Protein AF-A0A7Y2GW61-F1 (afdb_monomer_lite)

Sequence (87 aa):
MFLGIGALIMLISIVWFIVLSFQLGESTGEKVIWAIVNFLFQPLAGIIFFFVKKAGLVPMILGIIGVLFYGYGMFTSMSEVMQQMPQ

Foldseek 3Di:
DLQVQLVVLLVVLLVVQLVVLVVQPPDPVSSVVLSVCSNPPPPVSQVVCCVVRVDSPVSSVSNVSSCVSNVVVVVVVVVVVVVPDDD

pLDDT: mean 91.41, std 4.46, range [71.31, 96.44]

Secondary structure (DSSP, 8-state):
-HHHHHHHHHHHHHHHHHHHHHHH-SSHHHHHHHHHHHHHSTTHHHHHHHHHHS--HHHHHHHHHHHHHHHHHHHHHHHHHHHTS--

Radius of gyration: 15.88 Å; chains: 1; bounding box: 50×17×35 Å

Structure (mmCIF, N/CA/C/O backbone):
data_AF-A0A7Y2GW61-F1
#
_entry.id   AF-A0A7Y2GW61-F1
#
loop_
_atom_site.group_PDB
_atom_site.id
_atom_site.type_symbol
_atom_site.label_atom_id
_atom_site.label_alt_id
_atom_site.label_comp_id
_atom_site.label_asym_id
_atom_site.label_entity_id
_atom_site.label_seq_id
_atom_site.pdbx_PDB_ins_code
_atom_site.Cartn_x
_atom_site.Cartn_y
_atom_site.Cartn_z
_atom_site.occupancy
_atom_site.B_iso_or_equiv
_atom_site.auth_seq_id
_atom_site.auth_comp_id
_atom_site.auth_asym_id
_atom_site.auth_atom_id
_atom_site.pdbx_PDB_model_num
ATOM 1 N N . MET A 1 1 ? 11.101 4.773 -17.913 1.00 82.06 1 MET A N 1
ATOM 2 C CA . MET A 1 1 ? 9.632 4.968 -18.025 1.00 82.06 1 MET A CA 1
ATOM 3 C C . MET A 1 1 ? 8.850 4.038 -17.093 1.00 82.06 1 MET A C 1
ATOM 5 O O . MET A 1 1 ? 8.134 4.543 -16.240 1.00 82.06 1 MET A O 1
ATOM 9 N N . PHE A 1 2 ? 9.029 2.712 -17.185 1.00 88.25 2 PHE A N 1
ATOM 10 C CA . PHE A 1 2 ? 8.325 1.727 -16.340 1.00 88.25 2 PHE A CA 1
ATOM 11 C C . PHE A 1 2 ? 8.517 1.929 -14.828 1.00 88.25 2 PHE A C 1
ATOM 13 O O . PHE A 1 2 ? 7.549 1.847 -14.083 1.00 88.25 2 PHE A O 1
ATOM 20 N N . LEU A 1 3 ? 9.728 2.303 -14.400 1.00 89.00 3 LEU A N 1
ATOM 21 C CA . LEU A 1 3 ? 10.052 2.639 -13.007 1.00 89.00 3 LEU A CA 1
ATOM 22 C C . LEU A 1 3 ? 9.165 3.761 -12.434 1.00 89.00 3 LEU A C 1
ATOM 24 O O . LEU A 1 3 ? 8.530 3.587 -11.399 1.00 89.00 3 LEU A O 1
ATOM 28 N N . GLY A 1 4 ? 9.077 4.897 -13.135 1.00 90.69 4 GLY A N 1
ATOM 29 C CA . GLY A 1 4 ? 8.282 6.046 -12.689 1.00 90.69 4 GLY A CA 1
ATOM 30 C C . GLY A 1 4 ? 6.776 5.778 -12.717 1.00 90.69 4 GLY A C 1
ATOM 31 O O . GLY A 1 4 ? 6.067 6.155 -11.788 1.00 90.69 4 GLY A O 1
ATOM 32 N N . ILE A 1 5 ? 6.293 5.073 -13.746 1.00 93.75 5 ILE A N 1
ATOM 33 C CA . ILE A 1 5 ? 4.881 4.671 -13.843 1.00 93.75 5 ILE A CA 1
ATOM 34 C C . ILE A 1 5 ? 4.524 3.703 -12.711 1.00 93.75 5 ILE A C 1
ATOM 36 O O . ILE A 1 5 ? 3.520 3.902 -12.031 1.00 93.75 5 ILE A O 1
ATOM 40 N N . GLY A 1 6 ? 5.363 2.692 -12.469 1.00 93.12 6 GLY A N 1
ATOM 41 C CA . GLY A 1 6 ? 5.173 1.738 -11.380 1.00 93.12 6 GLY A CA 1
ATOM 42 C C . GLY A 1 6 ? 5.121 2.427 -10.018 1.00 93.12 6 GLY A C 1
ATOM 43 O O . GLY A 1 6 ? 4.175 2.212 -9.263 1.00 93.12 6 GLY A O 1
ATOM 44 N N . ALA A 1 7 ? 6.065 3.333 -9.743 1.00 92.44 7 ALA A N 1
ATOM 45 C CA . ALA A 1 7 ? 6.100 4.099 -8.496 1.00 92.44 7 ALA A CA 1
ATOM 46 C C . ALA A 1 7 ? 4.842 4.962 -8.295 1.00 92.44 7 ALA A C 1
ATOM 48 O O . ALA A 1 7 ? 4.285 4.996 -7.198 1.00 92.44 7 ALA A O 1
ATOM 49 N N . LEU A 1 8 ? 4.356 5.624 -9.351 1.00 95.31 8 LEU A N 1
ATOM 50 C CA . LEU A 1 8 ? 3.141 6.438 -9.283 1.00 95.31 8 LEU A CA 1
ATOM 51 C C . LEU A 1 8 ? 1.901 5.583 -8.992 1.00 95.31 8 LEU A C 1
ATOM 53 O O . LEU A 1 8 ? 1.098 5.939 -8.131 1.00 95.31 8 LEU A O 1
ATOM 57 N N . ILE A 1 9 ? 1.756 4.444 -9.672 1.00 95.12 9 ILE A N 1
ATOM 58 C CA . ILE A 1 9 ? 0.640 3.515 -9.442 1.00 95.12 9 ILE A CA 1
ATOM 59 C C . ILE A 1 9 ? 0.682 2.978 -8.005 1.00 95.12 9 ILE A C 1
ATOM 61 O O . ILE A 1 9 ? -0.353 2.932 -7.337 1.00 95.12 9 ILE A O 1
ATOM 65 N N . MET A 1 10 ? 1.869 2.626 -7.501 1.00 93.19 10 MET A N 1
ATOM 66 C CA . MET A 1 10 ? 2.046 2.196 -6.112 1.00 93.19 10 MET A CA 1
ATOM 67 C C . MET A 1 10 ? 1.653 3.295 -5.121 1.00 93.19 10 MET A C 1
ATOM 69 O O . MET A 1 10 ? 0.934 3.014 -4.165 1.00 93.19 10 MET A O 1
ATOM 73 N N . LEU A 1 11 ? 2.049 4.548 -5.363 1.00 93.50 11 LEU A N 1
ATOM 74 C CA . LEU A 1 11 ? 1.664 5.678 -4.517 1.00 93.50 11 LEU A CA 1
ATOM 75 C C . LEU A 1 11 ? 0.141 5.867 -4.482 1.00 93.50 11 LEU A C 1
ATOM 77 O O . LEU A 1 11 ? -0.433 6.014 -3.404 1.00 93.50 11 LEU A O 1
ATOM 81 N N . ILE A 1 12 ? -0.520 5.814 -5.642 1.00 95.75 12 ILE A N 1
ATOM 82 C CA . ILE A 1 12 ? -1.984 5.913 -5.738 1.00 95.75 12 ILE A CA 1
ATOM 83 C C . ILE A 1 12 ? -2.649 4.778 -4.949 1.00 95.75 12 ILE A C 1
ATOM 85 O O . ILE A 1 12 ? -3.567 5.032 -4.170 1.00 95.75 12 ILE A O 1
ATOM 89 N N . SER A 1 13 ? -2.158 3.544 -5.099 1.00 94.88 13 SER A N 1
ATOM 90 C CA . SER A 1 13 ? -2.638 2.384 -4.337 1.00 94.88 13 SER A CA 1
ATOM 91 C C . SER A 1 13 ? -2.499 2.592 -2.826 1.00 94.88 13 SER A C 1
ATOM 93 O O . SER A 1 13 ? -3.457 2.398 -2.078 1.00 94.88 13 SER A O 1
ATOM 95 N N . ILE A 1 14 ? -1.329 3.044 -2.368 1.00 93.81 14 ILE A N 1
ATOM 96 C CA . ILE A 1 14 ? -1.043 3.343 -0.960 1.00 93.81 14 ILE A CA 1
ATOM 97 C C . ILE A 1 14 ? -2.012 4.378 -0.401 1.00 93.81 14 ILE A C 1
ATOM 99 O O . ILE A 1 14 ? -2.659 4.119 0.614 1.00 93.81 14 ILE A O 1
ATOM 103 N N . VAL A 1 15 ? -2.158 5.522 -1.069 1.00 95.38 15 VAL A N 1
ATOM 104 C CA . VAL A 1 15 ? -3.068 6.582 -0.615 1.00 95.38 15 VAL A CA 1
ATOM 105 C C . VAL A 1 15 ? -4.503 6.063 -0.549 1.00 95.38 15 VAL A C 1
ATOM 107 O O . V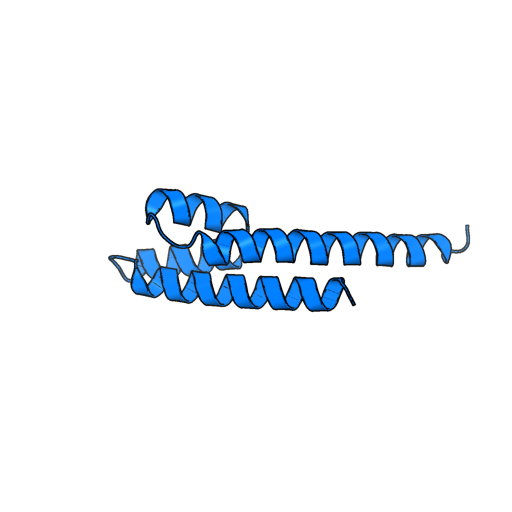AL A 1 15 ? -5.208 6.314 0.428 1.00 95.38 15 VAL A O 1
ATOM 110 N N . TRP A 1 16 ? -4.930 5.278 -1.537 1.00 96.44 16 TRP A N 1
ATOM 111 C CA . TRP A 1 16 ? -6.274 4.713 -1.553 1.00 96.44 16 TRP A CA 1
ATOM 112 C C . TRP A 1 16 ? -6.500 3.729 -0.400 1.00 96.44 16 TRP A C 1
ATOM 114 O O . TRP A 1 16 ? -7.506 3.829 0.303 1.00 96.44 16 TRP A O 1
ATOM 124 N N . PHE A 1 17 ? -5.559 2.821 -0.131 1.00 94.88 17 PHE A N 1
ATOM 125 C CA . PHE A 1 17 ? -5.665 1.923 1.020 1.00 94.88 17 PHE A CA 1
ATOM 126 C C . PHE A 1 17 ? -5.670 2.663 2.355 1.00 94.88 17 PHE A C 1
ATOM 128 O O . PHE A 1 17 ? -6.398 2.260 3.262 1.00 94.88 17 PHE A O 1
ATOM 135 N N . ILE A 1 18 ? -4.913 3.755 2.482 1.00 93.81 18 ILE A N 1
ATOM 136 C CA . ILE A 1 18 ? -4.965 4.614 3.669 1.00 93.81 18 ILE A CA 1
ATOM 137 C C . ILE A 1 18 ? -6.379 5.187 3.827 1.00 93.81 18 ILE A C 1
ATOM 139 O O . ILE A 1 18 ? -6.976 5.047 4.894 1.00 93.81 18 ILE A O 1
ATOM 143 N N . VAL A 1 19 ? -6.965 5.746 2.764 1.00 95.88 19 VAL A N 1
ATOM 144 C CA . VAL A 1 19 ? -8.344 6.266 2.791 1.00 95.88 19 VAL A CA 1
ATOM 145 C C . VAL A 1 19 ? -9.347 5.172 3.177 1.00 95.88 19 VAL A C 1
ATOM 147 O O . VAL A 1 19 ? -10.166 5.386 4.071 1.00 95.88 19 VAL A O 1
ATOM 150 N N . LEU A 1 20 ? -9.249 3.979 2.583 1.00 95.19 20 LEU A N 1
ATOM 151 C C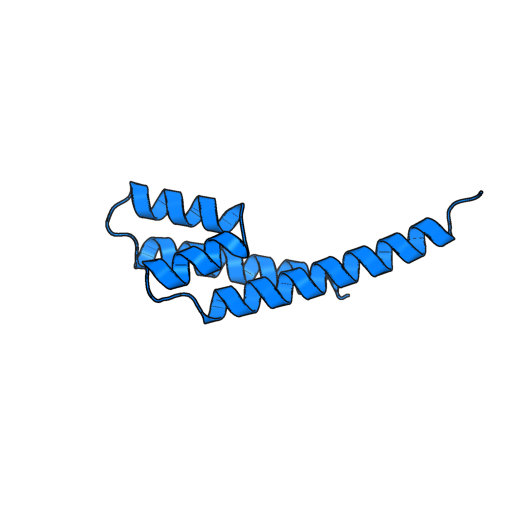A . LEU A 1 20 ? -10.106 2.839 2.932 1.00 95.19 20 LEU A CA 1
ATOM 152 C C . LEU A 1 20 ? -9.927 2.399 4.387 1.00 95.19 20 LEU A C 1
ATOM 154 O O . LEU A 1 20 ? -10.906 2.054 5.045 1.00 95.19 20 LEU A O 1
ATOM 158 N N . SER A 1 21 ? -8.704 2.453 4.913 1.00 93.44 21 SER A N 1
ATOM 159 C CA . SER A 1 21 ? -8.418 2.146 6.316 1.00 93.44 21 SER A CA 1
ATOM 160 C C . SER A 1 21 ? -9.156 3.106 7.251 1.00 93.44 21 SER A C 1
ATOM 162 O O . SER A 1 21 ? -9.765 2.665 8.223 1.00 93.44 21 SER A O 1
ATOM 164 N N . PHE A 1 22 ? -9.187 4.404 6.929 1.00 94.00 22 PHE A N 1
ATOM 165 C CA . PHE A 1 22 ? -9.930 5.403 7.706 1.00 94.00 22 PHE A CA 1
ATOM 166 C C . PHE A 1 22 ? -11.453 5.276 7.584 1.00 94.00 22 PHE A C 1
ATOM 168 O O . PHE A 1 22 ? -12.159 5.567 8.557 1.00 94.00 22 PHE A O 1
ATOM 175 N N . GLN A 1 23 ? -11.949 4.853 6.418 1.00 94.50 23 GLN A N 1
ATOM 176 C CA . GLN A 1 23 ? -13.377 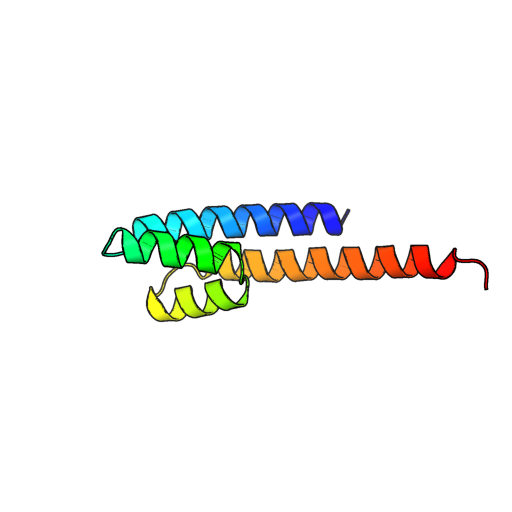4.662 6.150 1.00 94.50 23 GLN A CA 1
ATOM 177 C C . GLN A 1 23 ? -13.940 3.394 6.803 1.00 94.50 23 GLN A C 1
ATOM 179 O O . GLN A 1 23 ? -15.072 3.413 7.274 1.00 94.50 23 GLN A O 1
ATOM 184 N N . LEU A 1 24 ? -13.161 2.309 6.839 1.00 94.12 24 LEU A N 1
ATOM 185 C CA . LEU A 1 24 ? -13.632 0.976 7.239 1.00 94.12 24 LEU A CA 1
ATOM 186 C C . LEU A 1 24 ? -13.136 0.521 8.619 1.00 94.12 24 LEU A C 1
ATOM 188 O O . LEU A 1 24 ? -13.557 -0.529 9.107 1.00 94.12 24 LEU A O 1
ATOM 192 N N . GLY A 1 25 ? -12.213 1.256 9.242 1.00 90.12 25 GLY A N 1
ATOM 193 C CA . GLY A 1 25 ? -11.764 0.970 10.604 1.00 90.12 25 GLY A CA 1
ATOM 194 C C . GLY A 1 25 ? -12.819 1.350 11.647 1.00 90.12 25 GLY A C 1
ATOM 195 O O . GLY A 1 25 ? -13.409 2.429 11.580 1.00 90.12 25 GLY A O 1
ATOM 196 N N . GLU A 1 26 ? -13.025 0.482 12.633 1.00 91.50 26 GLU A N 1
ATOM 197 C CA . GLU A 1 26 ? -14.039 0.655 13.683 1.00 91.50 26 GLU A CA 1
ATOM 198 C C . GLU A 1 26 ? -13.542 1.548 14.826 1.00 91.50 26 GLU A C 1
ATOM 200 O O . GLU A 1 26 ? -14.309 2.295 15.427 1.00 91.50 26 GLU A O 1
ATOM 205 N N . SER A 1 27 ? -12.234 1.526 15.093 1.00 95.81 27 SER A N 1
ATOM 206 C CA . SER A 1 27 ? -11.587 2.349 16.117 1.00 95.81 27 SER A CA 1
ATOM 207 C C . SER A 1 27 ? -10.401 3.126 15.552 1.00 95.81 27 SER A C 1
ATOM 209 O O . SER A 1 27 ? -9.827 2.759 14.527 1.00 95.81 27 SER A O 1
ATOM 211 N N . THR A 1 28 ? -9.985 4.190 16.243 1.00 94.00 28 THR A N 1
ATOM 212 C CA . THR A 1 28 ? -8.799 4.975 15.859 1.00 94.00 28 THR A CA 1
ATOM 213 C C . THR A 1 28 ? -7.545 4.106 15.756 1.00 94.00 28 THR A C 1
ATOM 215 O O . THR A 1 28 ? -6.785 4.251 14.801 1.00 94.00 28 THR A O 1
ATOM 218 N N . GLY A 1 29 ? -7.352 3.170 16.692 1.00 94.38 29 GLY A N 1
ATOM 219 C CA . GLY A 1 29 ? -6.209 2.254 16.668 1.00 94.38 29 GLY A CA 1
ATOM 220 C C . GLY A 1 29 ? -6.218 1.359 15.432 1.00 94.38 29 GLY A C 1
ATOM 221 O O . GLY A 1 29 ? -5.204 1.239 14.750 1.00 94.38 29 GLY A O 1
ATOM 222 N N . GLU A 1 30 ? -7.380 0.805 15.086 1.00 93.88 30 GLU A N 1
ATOM 223 C CA . GLU A 1 30 ? -7.516 -0.051 13.908 1.00 93.88 30 GLU A CA 1
ATOM 224 C C . GLU A 1 30 ? -7.222 0.708 12.604 1.00 93.88 30 GLU A C 1
ATOM 226 O O . GLU A 1 30 ? -6.487 0.214 11.749 1.00 93.88 30 GLU A O 1
ATOM 231 N N . LYS A 1 31 ? -7.739 1.939 12.474 1.00 94.88 31 LYS A N 1
ATOM 232 C CA . LYS A 1 31 ? -7.499 2.806 11.306 1.00 94.88 31 LYS A CA 1
ATOM 233 C C . LYS A 1 31 ? -6.008 3.055 11.092 1.00 94.88 31 LYS A C 1
ATOM 235 O O . LYS A 1 31 ? -5.514 2.923 9.974 1.00 94.88 31 LYS A O 1
ATOM 240 N N . VAL A 1 32 ? -5.298 3.395 12.169 1.00 94.88 32 VAL A N 1
ATOM 241 C CA . VAL A 1 32 ? -3.860 3.690 12.128 1.00 94.88 32 VAL A CA 1
ATOM 242 C C . VAL A 1 32 ? -3.053 2.438 11.794 1.00 94.88 32 VAL A C 1
ATOM 244 O O . VAL A 1 32 ? -2.177 2.502 10.933 1.00 94.88 32 VAL A O 1
ATOM 247 N N . ILE A 1 33 ? -3.368 1.293 12.409 1.00 95.00 33 ILE A N 1
ATOM 248 C CA . ILE A 1 33 ? -2.682 0.026 12.122 1.00 95.00 33 ILE A CA 1
ATOM 249 C C . ILE A 1 33 ? -2.850 -0.340 10.649 1.00 95.00 33 ILE A C 1
ATOM 251 O O . ILE A 1 33 ? -1.857 -0.596 9.972 1.00 95.00 33 ILE A O 1
ATOM 255 N N . TRP A 1 34 ? -4.074 -0.304 10.119 1.00 94.88 34 TRP A N 1
ATOM 256 C CA . TRP A 1 34 ? -4.303 -0.629 8.713 1.00 94.88 34 TRP A CA 1
ATOM 257 C C . TRP A 1 34 ? -3.613 0.342 7.757 1.00 94.88 34 TRP A C 1
ATOM 259 O O . TRP A 1 34 ? -3.050 -0.106 6.758 1.00 94.88 34 TRP A O 1
ATOM 269 N N . ALA A 1 35 ? -3.593 1.639 8.067 1.00 92.88 35 ALA A N 1
ATOM 270 C CA . ALA A 1 35 ? -2.884 2.623 7.255 1.00 92.88 35 ALA A CA 1
ATOM 271 C C . ALA A 1 35 ? -1.369 2.352 7.223 1.00 92.88 35 ALA A C 1
ATOM 273 O O . ALA A 1 35 ? -0.776 2.329 6.146 1.00 92.88 35 ALA A O 1
ATOM 274 N N . ILE A 1 36 ? -0.750 2.083 8.379 1.00 94.25 36 ILE A N 1
ATOM 275 C CA . ILE A 1 36 ? 0.689 1.780 8.482 1.00 94.25 36 ILE A CA 1
ATOM 276 C C . ILE A 1 36 ? 1.023 0.463 7.778 1.00 94.25 36 ILE A C 1
ATOM 278 O O . ILE A 1 36 ? 1.974 0.395 6.997 1.00 94.25 36 ILE A O 1
ATOM 282 N N . VAL A 1 37 ? 0.234 -0.583 8.023 1.00 93.75 37 VAL A N 1
ATOM 283 C CA . VAL A 1 37 ? 0.470 -1.910 7.445 1.00 93.75 37 VAL A CA 1
ATOM 284 C C . VAL A 1 37 ? 0.336 -1.863 5.921 1.00 93.75 37 VAL A C 1
ATOM 286 O O . VAL A 1 37 ? 1.196 -2.394 5.220 1.00 93.75 37 VAL A O 1
ATOM 289 N N . ASN A 1 38 ? -0.664 -1.152 5.391 1.00 90.88 38 ASN A N 1
ATOM 290 C CA . ASN A 1 38 ? -0.793 -0.937 3.949 1.00 90.88 38 ASN A CA 1
ATOM 291 C C . ASN A 1 38 ? 0.298 -0.032 3.362 1.00 90.88 38 ASN A C 1
ATOM 293 O O . ASN A 1 38 ? 0.621 -0.182 2.188 1.00 90.88 38 ASN A O 1
ATOM 297 N N . PHE A 1 39 ? 0.869 0.894 4.129 1.00 90.50 39 PHE A N 1
ATOM 298 C CA . PHE A 1 39 ? 1.971 1.731 3.653 1.00 90.50 39 PHE A CA 1
ATOM 299 C C . PHE A 1 39 ? 3.278 0.934 3.510 1.00 90.50 39 PHE A C 1
ATOM 301 O O . PHE A 1 39 ? 3.974 1.074 2.509 1.00 90.50 39 PHE A O 1
ATOM 308 N N . LEU A 1 40 ? 3.597 0.076 4.486 1.00 90.06 40 LEU A N 1
ATOM 309 C CA . LEU A 1 40 ? 4.896 -0.605 4.563 1.00 90.06 40 LEU A CA 1
ATOM 310 C C . LEU A 1 40 ? 4.936 -1.980 3.885 1.00 90.06 40 LEU A C 1
ATOM 312 O O . LEU A 1 40 ? 5.984 -2.376 3.383 1.00 90.06 40 LEU A O 1
ATOM 316 N N . PHE A 1 41 ? 3.825 -2.722 3.882 1.00 89.75 41 PHE A N 1
ATOM 317 C CA . PHE A 1 41 ? 3.811 -4.146 3.513 1.00 89.75 41 PHE A CA 1
ATOM 318 C C . PHE A 1 41 ? 2.918 -4.462 2.306 1.00 89.75 41 PHE A C 1
ATOM 320 O O . PHE A 1 41 ? 2.460 -5.597 2.136 1.00 89.75 41 PHE A O 1
ATOM 327 N N . GLN A 1 42 ? 2.637 -3.478 1.449 1.00 85.62 42 GLN A N 1
ATOM 328 C CA . GLN A 1 42 ? 2.001 -3.766 0.163 1.00 85.62 42 GLN A CA 1
ATOM 329 C C . GLN A 1 42 ? 2.927 -4.622 -0.722 1.00 85.62 42 GLN A C 1
ATOM 331 O O . GLN A 1 42 ? 4.138 -4.410 -0.722 1.00 85.62 42 GLN A O 1
ATOM 336 N N . PRO A 1 43 ? 2.384 -5.595 -1.478 1.00 88.31 43 PRO A N 1
ATOM 337 C CA . PRO A 1 43 ? 0.958 -5.834 -1.736 1.00 88.31 43 PRO A CA 1
ATOM 338 C C . PRO A 1 43 ? 0.258 -6.752 -0.716 1.00 88.31 43 PRO A C 1
ATOM 340 O O . PRO A 1 43 ? -0.971 -6.780 -0.672 1.00 88.31 43 PRO A O 1
ATOM 343 N N . LEU A 1 44 ? 1.009 -7.484 0.115 1.00 91.25 44 LEU A N 1
ATOM 344 C CA . LEU A 1 44 ? 0.468 -8.513 1.012 1.00 91.25 44 LEU A CA 1
ATOM 345 C C . LEU A 1 44 ? -0.550 -7.947 2.013 1.00 91.25 44 LEU A C 1
ATOM 347 O O . LEU A 1 44 ? -1.622 -8.522 2.197 1.00 91.25 44 LEU A O 1
ATOM 351 N N . ALA A 1 45 ? -0.251 -6.788 2.601 1.00 90.31 45 ALA A N 1
ATOM 352 C CA . ALA A 1 45 ? -1.172 -6.062 3.475 1.00 90.31 45 ALA A CA 1
ATOM 353 C C . ALA A 1 45 ? -2.532 -5.783 2.817 1.00 90.31 45 ALA A C 1
ATOM 355 O O . ALA A 1 45 ? -3.571 -5.984 3.445 1.00 90.31 45 ALA A O 1
ATOM 356 N N . GLY A 1 46 ? -2.526 -5.386 1.541 1.00 89.19 46 GLY A N 1
ATOM 357 C CA . GLY A 1 46 ? -3.740 -5.088 0.782 1.00 89.19 46 GLY A CA 1
ATOM 358 C C . GLY A 1 46 ? -4.602 -6.328 0.537 1.00 89.19 46 GLY A C 1
ATOM 359 O O . GLY A 1 46 ? -5.827 -6.250 0.606 1.00 89.19 46 GLY A O 1
ATOM 360 N N . ILE A 1 47 ? -3.972 -7.491 0.333 1.00 91.81 47 ILE A N 1
ATOM 361 C CA . ILE A 1 47 ? -4.671 -8.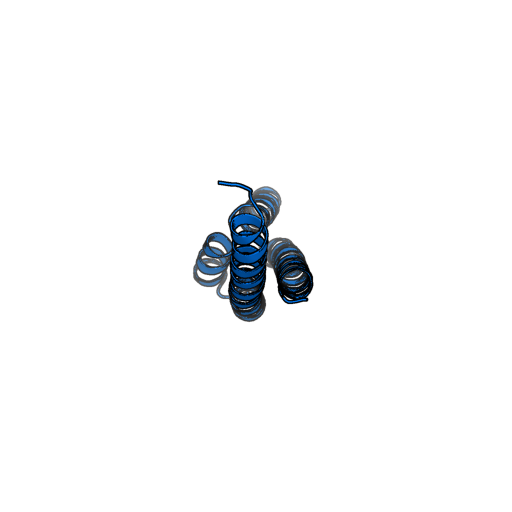781 0.213 1.00 91.81 47 ILE A CA 1
ATOM 362 C C . ILE A 1 47 ? -5.375 -9.127 1.525 1.00 91.81 47 ILE A C 1
ATOM 364 O O . ILE A 1 47 ? -6.564 -9.448 1.530 1.00 91.81 47 ILE A O 1
ATOM 368 N N . ILE A 1 48 ? -4.663 -9.027 2.650 1.00 93.75 48 ILE A N 1
ATOM 369 C CA . ILE A 1 48 ? -5.237 -9.302 3.972 1.00 93.75 48 ILE A CA 1
ATOM 370 C C . ILE A 1 48 ? -6.385 -8.324 4.257 1.00 93.75 48 ILE A C 1
ATOM 372 O O . ILE A 1 48 ? -7.466 -8.751 4.666 1.00 93.75 48 ILE A O 1
ATOM 376 N N . PHE A 1 49 ? -6.188 -7.034 3.971 1.00 93.12 49 PHE A N 1
ATOM 377 C CA . PHE A 1 49 ? -7.215 -6.005 4.123 1.00 93.12 49 PHE A CA 1
ATOM 378 C C . PHE A 1 49 ? -8.485 -6.353 3.336 1.00 93.12 49 PHE A C 1
ATOM 380 O O . PHE A 1 49 ? -9.584 -6.271 3.882 1.00 93.12 49 PHE A O 1
ATOM 387 N N . PHE A 1 50 ? -8.350 -6.821 2.091 1.00 93.62 50 PHE A N 1
ATOM 388 C CA . PHE A 1 50 ? -9.490 -7.258 1.285 1.00 93.62 50 PHE A CA 1
ATOM 389 C C . PHE A 1 50 ? -10.250 -8.426 1.916 1.00 93.62 50 PHE A C 1
ATOM 391 O O . PHE A 1 50 ? -11.480 -8.406 1.955 1.00 93.62 50 PHE A O 1
ATOM 398 N N . PHE A 1 51 ? -9.561 -9.421 2.472 1.00 93.62 51 PHE A N 1
ATOM 399 C CA . PHE A 1 51 ? -10.246 -10.538 3.124 1.00 93.62 51 PHE A CA 1
ATOM 400 C C . PHE A 1 51 ? -10.942 -10.144 4.428 1.00 93.62 51 PHE A C 1
ATOM 402 O O . PHE A 1 51 ? -12.034 -10.665 4.686 1.00 93.62 51 PHE A O 1
ATOM 409 N N . VAL A 1 52 ? -10.343 -9.242 5.212 1.00 93.50 52 VAL A N 1
ATOM 410 C CA . VAL A 1 52 ? -10.867 -8.801 6.515 1.00 93.50 52 VAL A CA 1
ATOM 411 C C . VAL A 1 52 ? -12.003 -7.793 6.352 1.00 93.50 52 VAL A C 1
ATOM 413 O O . VAL A 1 52 ? -13.072 -7.978 6.924 1.00 93.50 52 VAL A O 1
ATOM 416 N N . LYS A 1 53 ? -11.803 -6.746 5.547 1.00 93.25 53 LYS A N 1
ATOM 417 C CA . LYS A 1 53 ? -12.773 -5.655 5.364 1.00 93.25 53 LYS A CA 1
ATOM 418 C C . LYS A 1 53 ? -13.709 -5.849 4.171 1.00 93.25 53 LYS A C 1
ATOM 420 O O . LYS A 1 53 ? -14.601 -5.032 3.974 1.00 93.25 53 LYS A O 1
ATOM 425 N N . LYS A 1 54 ? -13.519 -6.910 3.373 1.00 91.62 54 LYS A N 1
ATOM 426 C CA . LYS A 1 54 ? -14.298 -7.209 2.151 1.00 91.62 54 LYS A CA 1
ATOM 427 C C . LYS A 1 54 ? -14.312 -6.053 1.141 1.00 91.62 54 LYS A C 1
ATOM 429 O O . LYS A 1 54 ? -15.239 -5.921 0.349 1.00 91.62 54 LYS A O 1
ATOM 434 N N . ALA A 1 55 ? -13.268 -5.226 1.157 1.00 90.44 55 ALA A N 1
ATOM 435 C CA . ALA A 1 55 ? -13.142 -4.019 0.349 1.00 90.44 55 ALA A CA 1
ATOM 436 C C . ALA A 1 55 ? -11.677 -3.765 -0.027 1.00 90.44 55 ALA A C 1
ATOM 438 O O . ALA A 1 55 ? -10.766 -4.305 0.588 1.00 90.44 55 ALA A O 1
ATOM 439 N N . GLY A 1 56 ? -11.438 -2.935 -1.043 1.00 90.62 56 GLY A N 1
ATOM 440 C CA . GLY A 1 56 ? -10.076 -2.612 -1.486 1.00 90.62 56 GLY A CA 1
ATOM 441 C C . GLY A 1 56 ? -9.515 -3.513 -2.587 1.00 90.62 56 GLY A C 1
ATOM 442 O O . GLY A 1 56 ? -8.326 -3.443 -2.869 1.00 90.62 56 GLY A O 1
ATOM 443 N N . LEU A 1 57 ? -10.355 -4.299 -3.271 1.00 93.56 57 LEU A N 1
ATOM 444 C CA . LEU A 1 57 ? -9.932 -5.115 -4.418 1.00 93.56 57 LEU A CA 1
ATOM 445 C C . LEU A 1 57 ? -9.280 -4.275 -5.530 1.00 93.56 57 LEU A C 1
ATOM 447 O O . LEU A 1 57 ? -8.252 -4.655 -6.079 1.00 93.56 57 LEU A O 1
ATOM 451 N N . VAL A 1 58 ? -9.871 -3.121 -5.852 1.00 94.31 58 VAL A N 1
ATOM 452 C CA . VAL A 1 58 ? -9.369 -2.226 -6.906 1.00 94.31 58 VAL A CA 1
ATOM 453 C C . VAL A 1 58 ? -7.978 -1.678 -6.571 1.00 94.31 58 VAL A C 1
ATOM 455 O O . VAL A 1 58 ? -7.062 -1.909 -7.364 1.00 94.31 58 VAL A O 1
ATOM 458 N N . PRO A 1 59 ? -7.761 -1.013 -5.417 1.00 94.56 59 PRO A N 1
ATOM 459 C CA . PRO A 1 59 ? -6.418 -0.578 -5.060 1.00 94.56 59 PRO A CA 1
ATOM 460 C C . PRO A 1 59 ? -5.452 -1.757 -4.886 1.00 94.56 59 PRO A C 1
ATOM 462 O O . PRO A 1 59 ? -4.301 -1.627 -5.273 1.00 94.56 59 PRO A O 1
ATOM 465 N N . MET A 1 60 ? -5.898 -2.938 -4.439 1.00 94.25 60 MET A N 1
ATOM 466 C CA . MET A 1 60 ? -5.046 -4.138 -4.381 1.00 94.25 60 MET A CA 1
ATOM 467 C C . MET A 1 60 ? -4.478 -4.512 -5.754 1.00 94.25 60 MET A C 1
ATOM 469 O O . MET A 1 60 ? -3.271 -4.708 -5.895 1.00 94.25 60 MET A O 1
ATOM 473 N N . ILE A 1 61 ? -5.340 -4.598 -6.772 1.00 94.38 61 ILE A N 1
ATOM 474 C CA . ILE A 1 61 ? -4.933 -4.941 -8.140 1.00 94.38 61 ILE A CA 1
ATOM 475 C C . ILE A 1 61 ? -3.996 -3.865 -8.697 1.00 94.38 61 ILE A C 1
ATOM 477 O O . ILE A 1 61 ? -2.966 -4.199 -9.281 1.00 94.38 61 ILE A O 1
ATOM 481 N N . LEU A 1 62 ? -4.308 -2.586 -8.467 1.00 94.50 62 LEU A N 1
ATOM 482 C CA . LEU A 1 62 ? -3.430 -1.478 -8.851 1.00 94.50 62 LEU A CA 1
ATOM 483 C C . LEU A 1 62 ? -2.058 -1.589 -8.183 1.00 94.50 62 LEU A C 1
ATOM 485 O O . LEU A 1 62 ? -1.048 -1.480 -8.871 1.00 94.50 62 LEU A O 1
ATOM 489 N N . GLY A 1 63 ? -2.004 -1.867 -6.881 1.00 92.69 63 GLY A N 1
ATOM 490 C CA . GLY A 1 63 ? -0.758 -2.070 -6.147 1.00 92.69 63 GLY A CA 1
ATOM 491 C C . GLY A 1 63 ? 0.084 -3.208 -6.725 1.00 92.69 63 GLY A C 1
ATOM 492 O O . GLY A 1 63 ? 1.280 -3.027 -6.941 1.00 92.69 63 GLY A O 1
ATOM 493 N N . ILE A 1 64 ? -0.535 -4.346 -7.059 1.00 93.50 64 ILE A N 1
ATOM 494 C CA . ILE A 1 64 ? 0.155 -5.480 -7.699 1.00 93.50 64 ILE A CA 1
ATOM 495 C C . ILE A 1 64 ? 0.727 -5.071 -9.062 1.00 93.50 64 ILE A C 1
ATOM 497 O O . ILE A 1 64 ? 1.903 -5.311 -9.328 1.00 93.50 64 ILE A O 1
ATOM 501 N N . ILE A 1 65 ? -0.067 -4.411 -9.910 1.00 94.50 65 ILE A N 1
ATOM 502 C CA . ILE A 1 65 ? 0.394 -3.930 -11.221 1.00 94.50 65 ILE A CA 1
ATOM 503 C C . ILE A 1 65 ? 1.541 -2.926 -11.055 1.00 94.50 65 ILE A C 1
ATOM 505 O O . ILE A 1 65 ? 2.552 -3.026 -11.748 1.00 94.50 65 ILE A O 1
ATOM 509 N N . GLY A 1 66 ? 1.423 -1.992 -10.109 1.00 93.31 66 GLY A N 1
ATOM 510 C CA . GLY A 1 66 ? 2.461 -1.010 -9.806 1.00 93.31 66 GLY A CA 1
ATOM 511 C C . GLY A 1 66 ? 3.785 -1.667 -9.411 1.00 93.31 66 GLY A C 1
ATOM 512 O O . GLY A 1 66 ? 4.824 -1.316 -9.969 1.00 93.31 66 GLY A O 1
ATOM 513 N N . VAL A 1 67 ? 3.741 -2.675 -8.532 1.00 92.06 67 VAL A N 1
ATOM 514 C CA . VAL A 1 67 ? 4.922 -3.454 -8.119 1.00 92.06 67 VAL A CA 1
ATOM 515 C C . VAL A 1 67 ? 5.546 -4.193 -9.302 1.00 92.06 67 VAL A C 1
ATOM 517 O O . VAL A 1 67 ? 6.767 -4.180 -9.442 1.00 92.06 67 VAL A O 1
ATOM 520 N N . LEU A 1 68 ? 4.741 -4.793 -10.184 1.00 93.44 68 LEU A N 1
ATOM 521 C CA . LEU A 1 68 ? 5.253 -5.480 -11.376 1.00 93.44 68 LEU A CA 1
ATOM 522 C C . LEU A 1 68 ? 5.960 -4.511 -12.333 1.00 93.44 68 LEU A C 1
ATOM 524 O O . LEU A 1 68 ? 7.058 -4.803 -12.800 1.00 93.44 68 LEU A O 1
ATOM 528 N N . PHE A 1 69 ? 5.374 -3.340 -12.587 1.00 94.31 69 PHE A N 1
ATOM 529 C CA . PHE A 1 69 ? 5.972 -2.313 -13.447 1.00 94.31 69 PHE A CA 1
ATOM 530 C C . PHE A 1 69 ? 7.246 -1.720 -12.835 1.00 94.31 69 PHE A C 1
ATOM 532 O O . PHE A 1 69 ? 8.241 -1.529 -13.540 1.00 94.31 69 PHE A O 1
ATOM 539 N N . TYR A 1 70 ? 7.229 -1.457 -11.527 1.00 92.56 70 TYR A N 1
ATOM 540 C CA . TYR A 1 70 ? 8.384 -0.944 -10.797 1.00 92.56 70 TYR A CA 1
ATOM 541 C C . TYR A 1 70 ? 9.526 -1.966 -10.776 1.00 92.56 70 TYR A C 1
ATOM 543 O O . TYR A 1 70 ? 10.658 -1.633 -11.123 1.00 92.56 70 TYR A O 1
ATOM 551 N N . GLY A 1 71 ? 9.221 -3.222 -10.436 1.00 90.94 71 GLY A N 1
ATOM 552 C CA . GLY A 1 71 ? 10.182 -4.322 -10.398 1.00 90.94 71 GLY A CA 1
ATOM 553 C C . GLY A 1 71 ? 10.784 -4.619 -11.769 1.00 90.94 71 GLY A C 1
ATOM 554 O O . GLY A 1 71 ? 12.002 -4.740 -11.884 1.00 90.94 71 GLY A O 1
ATOM 555 N N . TYR A 1 72 ? 9.960 -4.646 -12.820 1.00 92.19 72 TYR A N 1
ATOM 556 C CA . TYR A 1 72 ? 10.445 -4.791 -14.192 1.00 92.19 72 TYR A CA 1
ATOM 557 C C . TYR A 1 72 ? 11.369 -3.634 -14.587 1.00 92.19 72 TYR A C 1
ATOM 559 O O . TYR A 1 72 ? 12.472 -3.868 -15.07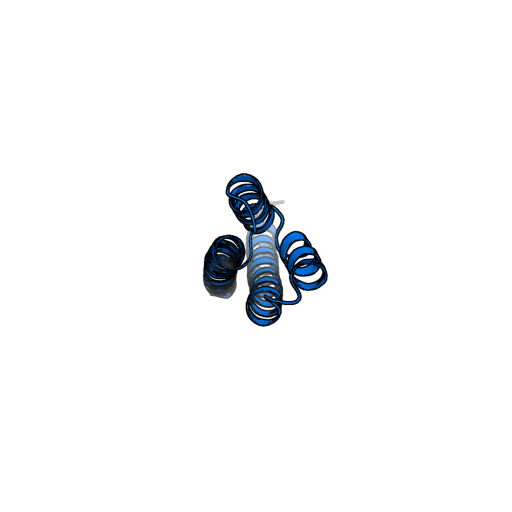4 1.00 92.19 72 TYR A O 1
ATOM 567 N N . GLY A 1 73 ? 10.964 -2.390 -14.308 1.00 90.50 73 GLY A N 1
ATOM 568 C CA . GLY A 1 7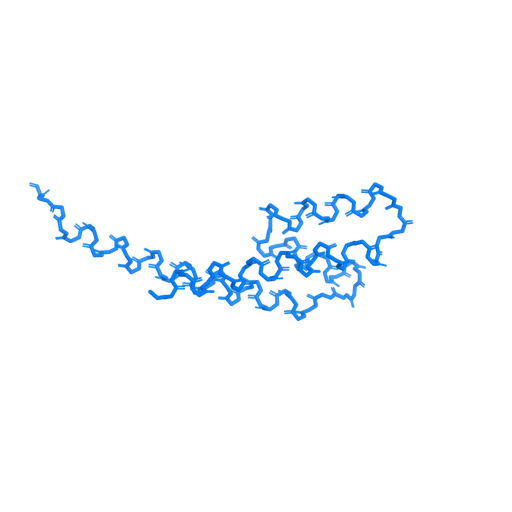3 ? 11.784 -1.210 -14.578 1.00 90.50 73 GLY A CA 1
ATOM 569 C C . GLY A 1 73 ? 13.133 -1.237 -13.851 1.00 90.50 73 GLY A C 1
ATOM 570 O O . GLY A 1 73 ? 14.155 -0.908 -14.454 1.00 90.50 73 GLY A O 1
ATOM 571 N N . MET A 1 74 ? 13.148 -1.669 -12.584 1.00 89.88 74 MET A N 1
ATOM 572 C CA . MET A 1 74 ? 14.375 -1.857 -11.806 1.00 89.88 74 MET A CA 1
ATOM 573 C C . MET A 1 74 ? 15.273 -2.919 -12.429 1.00 89.88 74 MET A C 1
ATOM 575 O O . MET A 1 74 ? 16.444 -2.641 -12.679 1.00 89.88 74 MET A O 1
ATOM 579 N N . PHE A 1 75 ? 14.725 -4.094 -12.742 1.00 90.31 75 PHE A N 1
ATOM 580 C CA . PHE A 1 75 ? 15.477 -5.192 -13.344 1.00 90.31 75 PHE A CA 1
ATOM 581 C C . PHE A 1 75 ? 16.143 -4.775 -14.660 1.00 90.31 75 PHE A C 1
ATOM 583 O O . PHE A 1 75 ? 17.343 -4.983 -14.835 1.00 90.31 75 PHE A O 1
ATOM 590 N N . THR A 1 76 ? 15.401 -4.111 -15.551 1.00 88.75 76 THR A N 1
ATOM 591 C CA . THR A 1 76 ? 15.960 -3.621 -16.819 1.00 88.75 76 THR A CA 1
ATOM 592 C C . THR A 1 76 ? 17.054 -2.578 -16.597 1.00 88.75 76 THR A C 1
ATOM 594 O O . THR A 1 76 ? 18.112 -2.669 -17.210 1.00 88.75 76 THR A O 1
ATOM 597 N N . SER A 1 77 ? 16.853 -1.638 -15.664 1.00 87.19 77 SER A N 1
ATOM 598 C CA . SER A 1 77 ? 17.850 -0.598 -15.381 1.00 87.19 77 SER A CA 1
ATOM 599 C C . SER A 1 77 ? 19.123 -1.155 -14.735 1.00 87.19 77 SER A C 1
ATOM 601 O O . SER A 1 77 ? 20.225 -0.749 -15.089 1.00 87.19 77 SER A O 1
ATOM 603 N N . MET A 1 78 ? 18.996 -2.136 -13.835 1.00 85.50 78 MET A N 1
ATOM 604 C CA . MET A 1 78 ? 20.147 -2.817 -13.239 1.00 85.50 78 MET A CA 1
ATOM 605 C C . MET A 1 78 ? 20.905 -3.640 -14.279 1.00 85.50 78 MET A C 1
ATOM 607 O O . MET A 1 78 ? 22.131 -3.634 -14.263 1.00 85.50 78 MET A O 1
ATOM 611 N N . SER A 1 79 ? 20.201 -4.302 -15.203 1.00 86.31 79 SER A N 1
ATOM 612 C CA . SER A 1 79 ? 20.836 -5.034 -16.303 1.00 86.31 79 SER A CA 1
ATOM 613 C C . SER A 1 79 ? 21.695 -4.117 -17.177 1.00 86.31 79 SER A C 1
ATOM 615 O O . SER A 1 79 ? 22.812 -4.491 -17.524 1.00 86.31 79 SER A O 1
ATOM 617 N N . GLU A 1 80 ? 21.208 -2.921 -17.516 1.00 85.25 80 GLU A N 1
ATOM 618 C CA . GLU A 1 80 ? 21.975 -1.936 -18.294 1.00 85.25 80 GLU A CA 1
ATOM 619 C C . GLU A 1 80 ? 23.222 -1.458 -17.534 1.00 85.25 80 GLU A C 1
ATOM 621 O O . GLU A 1 80 ? 24.311 -1.410 -18.102 1.00 85.25 80 GLU A O 1
ATOM 626 N N . VAL A 1 81 ? 23.093 -1.171 -16.233 1.00 83.88 81 VAL A N 1
ATOM 627 C CA . VAL A 1 81 ? 24.224 -0.744 -15.389 1.00 83.88 81 VAL A CA 1
ATOM 628 C C . VAL A 1 81 ? 25.269 -1.852 -15.249 1.00 83.88 81 VAL A C 1
ATOM 630 O O . VAL A 1 81 ? 26.463 -1.587 -15.364 1.00 83.88 81 VAL A O 1
ATOM 633 N N . MET A 1 82 ? 24.847 -3.101 -15.040 1.00 85.06 82 MET A N 1
ATOM 634 C CA . MET A 1 82 ? 25.759 -4.244 -14.926 1.00 85.06 82 MET A CA 1
ATOM 635 C C . MET A 1 82 ? 26.535 -4.513 -16.218 1.00 85.06 82 MET A C 1
ATOM 637 O O . MET A 1 82 ? 27.691 -4.915 -16.151 1.00 85.06 82 MET A O 1
ATOM 641 N N . GLN A 1 83 ? 25.940 -4.257 -17.385 1.00 84.81 83 GLN A N 1
ATOM 642 C CA . GLN A 1 83 ? 26.629 -4.385 -18.675 1.00 84.81 83 GLN A CA 1
ATOM 643 C C . GLN A 1 83 ? 27.678 -3.292 -18.917 1.00 84.81 83 GLN A C 1
ATOM 645 O O . GLN A 1 83 ? 28.576 -3.483 -19.733 1.00 84.81 83 GLN A O 1
ATOM 650 N N . GLN A 1 84 ? 27.575 -2.157 -18.225 1.00 84.94 84 GLN A N 1
ATOM 651 C CA . GLN A 1 84 ? 28.500 -1.029 -18.349 1.00 84.94 84 GLN A CA 1
ATOM 652 C C . GLN A 1 84 ? 29.616 -1.042 -17.295 1.00 84.94 84 GLN A C 1
ATOM 654 O O . GLN A 1 84 ? 30.496 -0.181 -17.336 1.00 84.94 84 GLN A O 1
ATOM 659 N N . MET A 1 85 ? 29.610 -1.997 -16.356 1.00 80.56 85 MET A N 1
ATOM 660 C CA . MET A 1 85 ? 30.708 -2.140 -15.402 1.00 80.56 85 MET A CA 1
ATOM 661 C C . MET A 1 85 ? 31.942 -2.736 -16.097 1.00 80.56 85 MET A C 1
ATOM 663 O O . MET A 1 85 ? 31.821 -3.767 -16.763 1.00 80.56 85 MET A O 1
ATOM 667 N N . PRO A 1 86 ? 33.131 -2.127 -15.944 1.00 73.50 86 PRO A N 1
ATOM 668 C CA . PRO A 1 86 ? 34.370 -2.760 -16.374 1.00 73.50 86 PRO A CA 1
ATOM 669 C C . PRO A 1 86 ? 34.585 -4.053 -15.572 1.00 73.50 86 PRO A C 1
ATOM 671 O O . PRO A 1 86 ? 34.338 -4.070 -14.365 1.00 73.50 86 PRO A O 1
ATOM 674 N N . GLN A 1 87 ? 34.992 -5.126 -16.260 1.00 71.31 87 GLN A N 1
ATOM 675 C CA . GLN A 1 87 ? 35.302 -6.421 -15.639 1.00 71.31 87 GLN A CA 1
ATOM 676 C C . GLN A 1 87 ? 36.601 -6.385 -14.839 1.00 71.31 87 GLN A C 1
ATOM 678 O O . GLN A 1 87 ? 37.554 -5.717 -15.303 1.00 71.31 87 GLN A O 1
#